Protein AF-A0A2N5VZX5-F1 (afdb_monomer_lite)

Foldseek 3Di:
DDDPDLCLLVQLVVLLVLLVVLVVVLVVCVVVVPPCNVVSVVVNVVSVVVNVVSLPDLVSLVSNLPPLVRHLNSVCVRQNCPGPSSVVSVVSVVVVVVVVVVVVVVVVVVVVVPPPDDDDDDDDDPCPPVNVVVVVVVVVCVVPVVVVSVCSVCVPPPCPDDDD

Sequence (164 aa):
MEGDGPTGALVLPKYLELKELLEEKIKTARQTKAPLYPFYTAMLKQVQKYLDEAMECETLILATIVHPCFCLHIFELGFGVNSVESKRCLELLKSHFKTYQDLHETLEKETSDAIQAIPDPSDKCKNSRLMSCLESCVTKNLTSVTDEIGKYLKIKLNSKEFKS

pLDDT: mean 76.84, std 20.34, range [33.69, 97.62]

Organism: NCBI:txid200324

Radius of gyration: 23.07 Å; chains: 1; bounding box: 46×34×75 Å

Secondary structure (DSSP, 8-state):
---SS--HHHHHHHHHHHHHHHHHHHHHHHHHT-TTHHHHHHHHHHHHHHHHHHHT-HHHHHHHHTSTTTTTHHHHHHH-TT-HHHHHHHHHHHHHHHHHHHHHHHHHHHHHHT---PPP--------HHHHHHHHHHHHHTTTHHHHHHHHHHTTTT------

Structure (mmCIF, N/CA/C/O backbone):
data_AF-A0A2N5VZX5-F1
#
_entry.id   AF-A0A2N5VZX5-F1
#
loop_
_atom_site.group_PDB
_atom_site.id
_atom_site.type_symbol
_atom_site.label_atom_id
_atom_site.label_alt_id
_atom_site.label_comp_id
_atom_site.label_asym_id
_atom_site.label_entity_id
_atom_site.label_seq_id
_atom_site.pdbx_PDB_ins_code
_atom_site.Cartn_x
_atom_site.Cartn_y
_atom_site.Cartn_z
_atom_site.occupancy
_atom_site.B_iso_or_equiv
_atom_site.auth_seq_id
_atom_site.auth_comp_id
_atom_site.auth_asym_id
_atom_site.auth_atom_id
_atom_site.pdbx_PDB_model_num
ATOM 1 N N . MET A 1 1 ? 9.215 -11.233 1.763 1.00 54.09 1 MET A N 1
ATOM 2 C CA . MET A 1 1 ? 8.416 -10.819 2.937 1.00 54.09 1 MET A CA 1
ATOM 3 C C . MET A 1 1 ? 8.187 -12.065 3.794 1.00 54.09 1 MET A C 1
ATOM 5 O O . MET A 1 1 ? 7.056 -12.483 3.968 1.00 54.09 1 MET A O 1
ATOM 9 N N . GLU A 1 2 ? 9.267 -12.698 4.260 1.00 51.66 2 GLU A N 1
ATOM 10 C CA . GLU A 1 2 ? 9.255 -13.977 5.000 1.00 51.66 2 GLU A CA 1
ATOM 11 C C . GLU A 1 2 ? 10.060 -13.784 6.291 1.00 51.66 2 GLU A C 1
ATOM 13 O O . GLU A 1 2 ? 11.160 -14.301 6.447 1.00 51.66 2 GLU A O 1
ATOM 18 N N . GLY A 1 3 ? 9.579 -12.905 7.167 1.00 51.50 3 GLY A N 1
ATOM 19 C CA . GLY A 1 3 ? 10.194 -12.670 8.469 1.00 51.50 3 GLY A CA 1
ATOM 20 C C . GLY A 1 3 ? 9.127 -12.737 9.546 1.00 51.50 3 GLY A C 1
ATOM 21 O O . GLY A 1 3 ? 8.084 -12.105 9.388 1.00 51.50 3 GLY A O 1
ATOM 22 N N . ASP A 1 4 ? 9.414 -13.447 10.637 1.00 60.16 4 ASP A N 1
ATOM 23 C CA . ASP A 1 4 ? 8.534 -13.684 11.799 1.00 60.16 4 ASP A CA 1
ATOM 24 C C . ASP A 1 4 ? 8.158 -12.411 12.599 1.00 60.16 4 ASP A C 1
ATOM 26 O O . ASP A 1 4 ? 7.640 -12.484 13.712 1.00 60.16 4 ASP A O 1
ATOM 30 N N . GLY A 1 5 ? 8.424 -11.217 12.057 1.00 63.09 5 GLY A N 1
ATOM 31 C CA . GLY A 1 5 ? 7.983 -9.937 12.611 1.00 63.09 5 GLY A CA 1
ATOM 32 C C . GLY A 1 5 ? 6.654 -9.464 12.006 1.00 63.09 5 GLY A C 1
ATOM 33 O O . GLY A 1 5 ? 6.234 -9.975 10.964 1.00 63.09 5 GLY A O 1
ATOM 34 N N . PRO A 1 6 ? 5.998 -8.444 12.598 1.00 63.53 6 PRO A N 1
ATOM 35 C CA . PRO A 1 6 ? 4.780 -7.831 12.064 1.00 63.53 6 PRO A CA 1
ATOM 36 C C . PRO A 1 6 ? 5.091 -7.020 10.792 1.00 63.53 6 PRO A C 1
ATOM 38 O O . PRO A 1 6 ? 5.057 -5.793 10.762 1.00 63.53 6 PRO A O 1
ATOM 41 N N . THR A 1 7 ? 5.426 -7.732 9.719 1.00 79.75 7 THR A N 1
ATOM 42 C CA . THR A 1 7 ? 5.885 -7.180 8.439 1.00 79.75 7 THR A CA 1
ATOM 43 C C . THR A 1 7 ? 4.706 -6.745 7.563 1.00 79.75 7 THR A C 1
ATOM 45 O O . THR A 1 7 ? 4.887 -5.973 6.626 1.00 79.75 7 THR A O 1
ATOM 48 N N . GLY A 1 8 ? 3.482 -7.180 7.893 1.00 83.75 8 GLY A N 1
ATOM 49 C CA . GLY A 1 8 ? 2.262 -6.860 7.143 1.00 83.75 8 GLY A CA 1
ATOM 50 C C . GLY A 1 8 ? 2.054 -5.357 6.929 1.00 83.75 8 GLY A C 1
ATOM 51 O O . GLY A 1 8 ? 1.748 -4.934 5.819 1.00 83.75 8 GLY A O 1
ATOM 52 N N . ALA A 1 9 ? 2.341 -4.535 7.944 1.00 89.31 9 ALA A N 1
ATOM 53 C CA . ALA A 1 9 ? 2.202 -3.081 7.852 1.00 89.31 9 ALA A CA 1
ATOM 54 C C . ALA A 1 9 ? 3.146 -2.426 6.822 1.00 89.31 9 ALA A C 1
ATOM 56 O O . ALA A 1 9 ? 2.864 -1.325 6.347 1.00 89.31 9 ALA A O 1
ATOM 57 N N . LEU A 1 10 ? 4.256 -3.090 6.471 1.00 91.25 10 LEU A N 1
ATOM 58 C CA . LEU A 1 10 ? 5.267 -2.597 5.529 1.00 91.25 10 LEU A CA 1
ATOM 59 C C . LEU A 1 10 ? 5.003 -3.019 4.082 1.00 91.25 10 LEU A C 1
ATOM 61 O O . LEU A 1 10 ? 5.672 -2.513 3.183 1.00 91.25 10 LEU A O 1
ATOM 65 N N . VAL A 1 11 ? 4.041 -3.914 3.841 1.00 92.25 11 VAL A N 1
ATOM 66 C CA . VAL A 1 11 ? 3.762 -4.460 2.507 1.00 92.25 11 VAL A CA 1
ATOM 67 C C . VAL A 1 11 ? 3.375 -3.359 1.522 1.00 92.25 11 VAL A C 1
ATOM 69 O O . VAL A 1 11 ? 4.033 -3.190 0.496 1.00 92.25 11 VAL A O 1
ATOM 72 N N . LEU A 1 12 ? 2.362 -2.564 1.865 1.00 93.75 12 LEU A N 1
ATOM 73 C CA . LEU A 1 12 ? 1.862 -1.478 1.021 1.00 93.75 12 LEU A CA 1
ATOM 74 C C . LEU A 1 12 ? 2.900 -0.356 0.811 1.00 93.75 12 LEU A C 1
ATOM 76 O O . LEU A 1 12 ? 3.174 -0.036 -0.348 1.00 93.75 12 LEU A O 1
ATOM 80 N N . PRO A 1 13 ? 3.564 0.181 1.862 1.00 93.38 13 PRO A N 1
ATOM 81 C CA . PRO A 1 13 ? 4.652 1.142 1.681 1.00 93.38 13 PRO A CA 1
ATOM 82 C C . PRO A 1 13 ? 5.756 0.643 0.740 1.00 93.38 13 PRO A C 1
ATOM 84 O O . PRO A 1 13 ? 6.228 1.397 -0.106 1.00 93.38 13 PRO A O 1
ATOM 87 N N . LYS A 1 14 ? 6.153 -0.634 0.844 1.00 93.50 14 LYS A N 1
ATOM 88 C CA . LYS A 1 14 ? 7.226 -1.198 0.012 1.00 93.50 14 LYS A CA 1
ATOM 89 C C . LYS A 1 14 ? 6.832 -1.349 -1.451 1.00 93.50 14 LYS A C 1
ATOM 91 O O . LYS A 1 14 ? 7.674 -1.128 -2.320 1.00 93.50 14 LYS A O 1
ATOM 96 N N . TYR A 1 15 ? 5.582 -1.705 -1.740 1.00 95.56 15 TYR A N 1
ATOM 97 C CA . TYR A 1 15 ? 5.105 -1.739 -3.121 1.00 95.56 15 TYR A CA 1
ATOM 98 C C . TYR A 1 15 ? 5.029 -0.342 -3.741 1.00 95.56 15 TYR A C 1
ATOM 100 O O . TYR A 1 15 ? 5.424 -0.185 -4.896 1.00 95.56 15 TYR A O 1
ATOM 108 N N . LEU A 1 16 ? 4.596 0.666 -2.979 1.00 94.62 16 LEU A N 1
ATOM 109 C CA . LEU A 1 16 ? 4.576 2.061 -3.430 1.00 94.62 16 LEU A CA 1
ATOM 110 C C . LEU A 1 16 ? 5.993 2.587 -3.716 1.00 94.62 16 LEU A C 1
ATOM 112 O O . LEU A 1 16 ? 6.249 3.078 -4.812 1.00 94.62 16 LEU A O 1
ATOM 116 N N . GLU A 1 17 ? 6.936 2.379 -2.794 1.00 94.62 17 GLU A N 1
ATOM 117 C CA . GLU A 1 17 ? 8.350 2.748 -2.970 1.00 94.62 17 GLU A CA 1
ATOM 118 C C . GLU A 1 17 ? 8.967 2.067 -4.206 1.00 94.62 17 GLU A C 1
ATOM 120 O O . GLU A 1 17 ? 9.638 2.694 -5.028 1.00 94.62 17 GLU A O 1
ATOM 125 N N . LEU A 1 18 ? 8.716 0.765 -4.380 1.00 96.19 18 LEU A N 1
ATOM 126 C CA . LEU A 1 18 ? 9.240 0.015 -5.519 1.00 96.19 18 LEU A CA 1
ATOM 127 C C . LEU A 1 18 ? 8.625 0.477 -6.848 1.00 96.19 18 LEU A C 1
ATOM 129 O O . LEU A 1 18 ? 9.324 0.510 -7.863 1.00 96.19 18 LEU A O 1
ATOM 133 N N . LYS A 1 19 ? 7.336 0.833 -6.850 1.00 95.38 19 LYS A N 1
ATOM 134 C CA . LYS A 1 19 ? 6.646 1.400 -8.012 1.00 95.38 19 LYS A CA 1
ATOM 135 C C . LYS A 1 19 ? 7.307 2.710 -8.443 1.00 95.38 19 LYS A C 1
ATOM 137 O O . LYS A 1 19 ? 7.684 2.821 -9.608 1.00 95.38 19 LYS A O 1
ATOM 142 N N . GLU A 1 20 ? 7.527 3.642 -7.517 1.00 95.56 20 GLU A N 1
ATOM 143 C CA . GLU A 1 20 ? 8.206 4.917 -7.791 1.00 95.56 20 GLU A CA 1
ATOM 144 C C . GLU A 1 20 ? 9.619 4.702 -8.355 1.00 95.56 20 GLU A C 1
ATOM 146 O O . GLU A 1 20 ? 9.955 5.220 -9.424 1.00 95.56 20 GLU A O 1
ATOM 151 N N . LEU A 1 21 ? 10.420 3.845 -7.712 1.00 96.75 21 LEU A N 1
ATOM 152 C CA . LEU A 1 21 ? 11.777 3.526 -8.166 1.00 96.75 21 LEU A CA 1
ATOM 153 C C . LEU A 1 21 ? 11.797 2.940 -9.588 1.00 96.75 21 LEU A C 1
ATOM 155 O O . LEU A 1 21 ? 12.689 3.236 -10.389 1.00 96.75 21 LEU A O 1
ATOM 159 N N . LEU A 1 22 ? 10.841 2.067 -9.915 1.00 96.69 22 LEU A N 1
ATOM 160 C CA . LEU A 1 22 ? 10.734 1.478 -11.250 1.00 96.69 22 LEU A CA 1
ATOM 161 C C . LEU A 1 22 ? 10.294 2.511 -12.289 1.00 96.69 22 LEU A C 1
ATOM 163 O O . LEU A 1 22 ? 10.843 2.518 -13.391 1.00 96.69 22 LEU A O 1
ATOM 167 N N . GLU A 1 23 ? 9.364 3.404 -11.952 1.00 95.62 23 GLU A N 1
ATOM 168 C CA . GLU A 1 23 ? 8.958 4.506 -12.826 1.00 95.62 23 GLU A CA 1
ATOM 169 C C . GLU A 1 23 ? 10.139 5.430 -13.161 1.00 95.62 23 GLU A C 1
ATOM 171 O O . GLU A 1 23 ? 10.320 5.803 -14.324 1.00 95.62 23 GLU A O 1
ATOM 176 N N . GLU A 1 24 ? 10.989 5.754 -12.184 1.00 96.00 24 GLU A N 1
ATOM 177 C CA . GLU A 1 24 ? 12.223 6.516 -12.409 1.00 96.00 24 GLU A CA 1
ATOM 178 C C . GLU A 1 24 ? 13.201 5.772 -13.321 1.00 96.00 24 GLU A C 1
ATOM 180 O O . GLU A 1 24 ? 13.649 6.315 -14.335 1.00 96.00 24 GLU A O 1
ATOM 185 N N . LYS A 1 25 ? 13.471 4.493 -13.032 1.00 95.62 25 LYS A N 1
ATOM 186 C CA . LYS A 1 25 ? 14.350 3.655 -13.862 1.00 95.62 25 LYS A CA 1
ATOM 187 C C . LYS A 1 25 ? 13.850 3.538 -15.300 1.00 95.62 25 LYS A C 1
ATOM 189 O O . LYS A 1 25 ? 14.661 3.556 -16.225 1.00 95.62 25 LYS A O 1
ATOM 194 N N . ILE A 1 26 ? 12.535 3.459 -15.513 1.00 96.06 26 ILE A N 1
ATOM 195 C CA . ILE A 1 26 ? 11.916 3.454 -16.846 1.00 96.06 26 ILE A CA 1
ATOM 196 C C . ILE A 1 26 ? 12.142 4.791 -17.554 1.00 96.06 26 ILE A C 1
ATOM 198 O O . ILE A 1 26 ? 12.524 4.787 -18.728 1.00 96.06 26 ILE A O 1
ATOM 202 N N . LYS A 1 27 ? 11.940 5.927 -16.868 1.00 95.19 27 LYS A N 1
ATOM 203 C CA . LYS A 1 27 ? 12.190 7.267 -17.429 1.00 95.19 27 LYS A CA 1
ATOM 204 C C . LYS A 1 27 ? 13.645 7.395 -17.888 1.00 95.19 27 LYS A C 1
ATOM 206 O O . LYS A 1 27 ? 13.882 7.743 -19.046 1.00 95.19 27 LYS A O 1
ATOM 211 N N . THR A 1 28 ? 14.604 7.028 -17.039 1.00 94.62 28 THR A N 1
ATOM 212 C CA . THR A 1 28 ? 16.036 7.063 -17.373 1.00 94.62 28 THR A CA 1
ATOM 213 C C . THR A 1 28 ? 16.382 6.098 -18.504 1.00 94.62 28 THR A C 1
ATOM 215 O O . THR A 1 28 ? 17.031 6.496 -19.468 1.00 94.62 28 THR A O 1
ATOM 218 N N . ALA A 1 29 ? 15.920 4.844 -18.443 1.00 93.81 29 ALA A N 1
ATOM 219 C CA . ALA A 1 29 ? 16.200 3.839 -19.470 1.00 93.81 29 ALA A CA 1
ATOM 220 C C . ALA A 1 29 ? 15.633 4.230 -20.843 1.00 93.81 29 ALA A C 1
ATOM 222 O O . ALA A 1 29 ? 16.259 3.957 -21.866 1.00 93.81 29 ALA A O 1
ATOM 223 N N . ARG A 1 30 ? 14.476 4.906 -20.879 1.00 92.31 30 ARG A N 1
ATOM 224 C CA . ARG A 1 30 ? 13.895 5.442 -22.117 1.00 92.31 30 ARG A CA 1
ATOM 225 C C . ARG A 1 30 ? 14.763 6.552 -22.712 1.00 92.31 30 ARG A C 1
ATOM 227 O O . ARG A 1 30 ? 14.973 6.563 -23.921 1.00 92.31 30 ARG A O 1
ATOM 234 N N . GLN A 1 31 ? 15.272 7.459 -21.878 1.00 92.50 31 GLN A N 1
ATOM 235 C CA . GLN A 1 31 ? 16.134 8.565 -22.310 1.00 92.50 31 GLN A CA 1
ATOM 236 C C . GLN A 1 31 ? 17.487 8.069 -22.834 1.00 92.50 31 GLN A C 1
ATOM 238 O O . GLN A 1 31 ? 17.952 8.524 -23.875 1.00 92.50 31 GLN A O 1
ATOM 243 N N . THR A 1 32 ? 18.100 7.103 -22.145 1.00 92.62 32 THR A N 1
ATOM 244 C CA . THR A 1 32 ? 19.425 6.560 -22.490 1.00 92.62 32 THR A CA 1
ATOM 245 C C . THR A 1 32 ? 19.377 5.403 -23.489 1.00 92.62 32 THR A C 1
ATOM 247 O O . THR A 1 32 ? 20.426 4.890 -23.870 1.00 92.62 32 THR A O 1
ATOM 250 N N . LYS A 1 33 ? 18.177 4.985 -23.925 1.00 89.44 33 LYS A N 1
ATOM 251 C CA . LYS A 1 33 ? 17.943 3.788 -24.758 1.00 89.44 33 LYS A CA 1
ATOM 252 C C . LYS A 1 33 ? 18.596 2.531 -24.166 1.00 89.44 33 LYS A C 1
ATOM 254 O O . LYS A 1 33 ? 19.132 1.692 -24.889 1.00 89.44 33 LYS A O 1
ATOM 259 N N . ALA A 1 34 ? 18.560 2.405 -22.840 1.00 90.44 34 ALA A N 1
ATOM 260 C CA . ALA A 1 34 ? 19.168 1.283 -22.144 1.00 90.44 34 ALA A CA 1
ATOM 261 C C . ALA A 1 34 ? 18.456 -0.041 -22.503 1.00 90.44 34 ALA A C 1
ATOM 263 O O . ALA A 1 34 ? 17.221 -0.094 -22.466 1.00 90.44 34 ALA A O 1
ATOM 264 N N . PRO A 1 35 ? 19.196 -1.141 -22.747 1.00 91.50 35 PRO A N 1
ATOM 265 C CA . PRO A 1 35 ? 18.616 -2.452 -23.075 1.00 91.50 35 PRO A CA 1
ATOM 266 C C . PRO A 1 35 ? 17.672 -3.020 -22.007 1.00 91.50 35 PRO A C 1
ATOM 268 O O . PRO A 1 35 ? 16.883 -3.918 -22.283 1.00 91.50 35 PRO A O 1
ATOM 271 N N . LEU A 1 36 ? 17.752 -2.503 -20.778 1.00 93.19 36 LEU A N 1
ATOM 272 C CA . LEU A 1 36 ? 16.989 -2.976 -19.625 1.00 93.19 36 LEU A CA 1
ATOM 273 C C . LEU A 1 36 ? 15.571 -2.373 -19.533 1.00 93.19 36 LEU A C 1
ATOM 275 O O . LEU A 1 36 ? 14.772 -2.810 -18.710 1.00 93.19 36 LEU A O 1
ATOM 279 N N . TYR A 1 37 ? 15.219 -1.409 -20.393 1.00 94.00 37 TYR A N 1
ATOM 280 C CA . TYR A 1 37 ? 13.875 -0.816 -20.467 1.00 94.00 37 TYR A CA 1
ATOM 281 C C . TYR A 1 37 ? 12.706 -1.835 -20.447 1.00 94.00 37 TYR A C 1
ATOM 283 O O . TYR A 1 37 ? 11.788 -1.663 -19.634 1.00 94.00 37 TYR A O 1
ATOM 291 N N . PRO A 1 38 ? 12.701 -2.906 -21.274 1.00 95.12 38 PRO A N 1
ATOM 292 C CA . PRO A 1 38 ? 11.625 -3.898 -21.245 1.00 95.12 38 PRO A CA 1
ATOM 293 C C . PRO A 1 38 ? 11.532 -4.641 -19.906 1.00 95.12 38 PRO A C 1
ATOM 295 O O . PRO A 1 38 ? 10.426 -4.933 -19.456 1.00 95.12 38 PRO A O 1
ATOM 298 N N . PHE A 1 39 ? 12.660 -4.883 -19.228 1.00 95.56 39 PHE A N 1
ATOM 299 C CA . PHE A 1 39 ? 12.672 -5.544 -17.921 1.00 95.56 39 PHE A CA 1
ATOM 300 C C . PHE A 1 39 ? 12.021 -4.675 -16.850 1.00 95.56 39 PHE A C 1
ATOM 302 O O . PHE A 1 39 ? 11.132 -5.145 -16.146 1.00 95.56 39 PHE A O 1
ATOM 309 N N . TYR A 1 40 ? 12.392 -3.394 -16.765 1.00 96.12 40 TYR A N 1
ATOM 310 C CA . TYR A 1 40 ? 11.775 -2.487 -15.796 1.00 96.12 40 TYR A CA 1
ATOM 311 C C . TYR A 1 40 ? 10.274 -2.319 -16.032 1.00 96.12 40 TYR A C 1
ATOM 313 O O . TYR A 1 40 ? 9.502 -2.279 -15.079 1.00 96.12 40 TYR A O 1
ATOM 321 N N . THR A 1 41 ? 9.849 -2.305 -17.296 1.00 95.88 41 THR A N 1
ATOM 322 C CA . THR A 1 41 ? 8.427 -2.231 -17.655 1.00 95.88 41 THR A CA 1
ATOM 323 C C . THR A 1 41 ? 7.666 -3.489 -17.214 1.00 95.88 41 THR A C 1
ATOM 325 O O . THR A 1 41 ? 6.573 -3.388 -16.657 1.00 95.88 41 THR A O 1
ATOM 328 N N . ALA A 1 42 ? 8.246 -4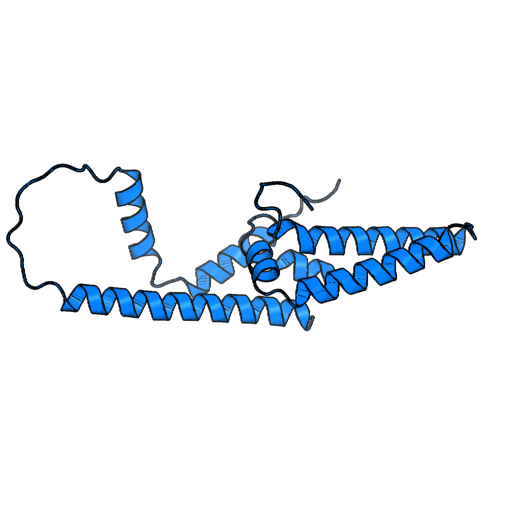.679 -17.410 1.00 97.12 42 ALA A N 1
ATOM 329 C CA . ALA A 1 42 ? 7.654 -5.935 -16.952 1.00 97.12 42 ALA A CA 1
ATOM 330 C C . ALA A 1 42 ? 7.584 -6.017 -15.417 1.00 97.12 42 ALA A C 1
ATOM 332 O O . ALA A 1 42 ? 6.557 -6.417 -14.869 1.00 97.12 42 ALA A O 1
ATOM 333 N N . MET A 1 43 ? 8.640 -5.578 -14.722 1.00 97.25 43 MET A N 1
ATOM 334 C CA . MET A 1 43 ? 8.663 -5.502 -13.259 1.00 97.25 43 MET A CA 1
ATOM 335 C C . MET A 1 43 ? 7.593 -4.546 -12.731 1.00 97.25 43 MET A C 1
ATOM 337 O O . MET A 1 43 ? 6.872 -4.911 -11.809 1.00 97.25 43 MET A O 1
ATOM 341 N N . LEU A 1 44 ? 7.441 -3.363 -13.336 1.00 97.44 44 LEU A N 1
ATOM 342 C CA . LEU A 1 44 ? 6.424 -2.392 -12.926 1.00 97.44 44 LEU A CA 1
ATOM 343 C C . LEU A 1 44 ? 5.015 -2.979 -13.053 1.00 97.44 44 LEU A C 1
ATOM 345 O O . LEU A 1 44 ? 4.210 -2.839 -12.138 1.00 97.44 44 LEU A O 1
ATOM 349 N N . LYS A 1 45 ? 4.732 -3.703 -14.144 1.00 97.62 45 LYS A N 1
ATOM 350 C CA . LYS A 1 45 ? 3.446 -4.391 -14.326 1.00 97.62 45 LYS A CA 1
ATOM 351 C C . LYS A 1 45 ? 3.178 -5.408 -13.213 1.00 97.62 45 LYS A C 1
ATOM 353 O O . LYS A 1 45 ? 2.057 -5.495 -12.720 1.00 97.62 45 LYS A O 1
ATOM 358 N N . GLN A 1 46 ? 4.195 -6.171 -12.818 1.00 97.25 46 GLN A N 1
ATOM 359 C CA . GLN A 1 46 ? 4.062 -7.162 -11.754 1.00 97.25 46 GLN A CA 1
ATOM 360 C C . GLN A 1 46 ? 3.880 -6.510 -10.376 1.00 97.25 46 GLN A C 1
ATOM 362 O O . GLN A 1 46 ? 3.075 -6.980 -9.578 1.00 97.25 46 GLN A O 1
ATOM 367 N N . VAL A 1 47 ? 4.599 -5.417 -10.112 1.00 97.31 47 VAL A N 1
ATOM 368 C CA . VAL A 1 47 ? 4.460 -4.628 -8.880 1.00 97.31 47 VAL A CA 1
ATOM 369 C C . VAL A 1 47 ? 3.070 -4.016 -8.780 1.00 97.31 47 VAL A C 1
ATOM 371 O O . VAL A 1 47 ? 2.464 -4.121 -7.721 1.00 97.31 47 VAL A O 1
ATOM 374 N N . GLN A 1 48 ? 2.536 -3.458 -9.870 1.00 96.56 48 GLN A N 1
ATOM 375 C CA . GLN A 1 48 ? 1.176 -2.921 -9.881 1.00 96.56 48 GLN A CA 1
ATOM 376 C C . GLN A 1 48 ? 0.153 -4.010 -9.552 1.00 96.56 48 GLN A C 1
ATOM 378 O O . GLN A 1 48 ? -0.667 -3.815 -8.669 1.00 96.56 48 GLN A O 1
ATOM 383 N N . LYS A 1 49 ? 0.271 -5.192 -10.172 1.00 97.19 49 LYS A N 1
ATOM 384 C CA . LYS A 1 49 ? -0.613 -6.325 -9.875 1.00 97.19 49 LYS A CA 1
ATOM 385 C C . LYS A 1 49 ? -0.606 -6.696 -8.386 1.00 97.19 49 LYS A C 1
ATOM 387 O O . LYS A 1 49 ? -1.666 -6.884 -7.804 1.00 97.19 49 LYS A O 1
ATOM 392 N N . TYR A 1 50 ? 0.570 -6.809 -7.770 1.00 96.06 50 TYR A N 1
ATOM 393 C CA . TYR A 1 50 ? 0.652 -7.148 -6.347 1.00 96.06 50 TYR A CA 1
ATOM 394 C C . TYR A 1 50 ? 0.201 -6.014 -5.429 1.00 96.06 50 TYR A C 1
ATOM 396 O O . TYR A 1 50 ? -0.344 -6.283 -4.362 1.00 96.06 50 TYR A O 1
ATOM 404 N N . LEU A 1 51 ? 0.412 -4.759 -5.829 1.00 95.69 51 LEU A N 1
ATOM 405 C CA . LEU A 1 51 ? -0.126 -3.610 -5.112 1.00 95.69 51 LEU A CA 1
ATOM 406 C C . LEU A 1 51 ? -1.659 -3.636 -5.136 1.00 95.69 51 LEU A C 1
ATOM 408 O O . LEU A 1 51 ? -2.268 -3.461 -4.087 1.00 95.69 51 LEU A O 1
ATOM 412 N N . ASP A 1 52 ? -2.265 -3.922 -6.290 1.00 96.00 52 ASP A N 1
ATOM 413 C CA . ASP A 1 52 ? -3.718 -4.051 -6.432 1.00 96.00 52 ASP A CA 1
ATOM 414 C C . ASP A 1 52 ? -4.251 -5.201 -5.556 1.00 96.00 52 ASP A C 1
ATOM 416 O O . ASP A 1 52 ? -5.193 -5.013 -4.793 1.00 96.00 52 ASP A O 1
ATOM 420 N N . GLU A 1 53 ? -3.599 -6.372 -5.578 1.00 95.62 53 GLU A N 1
ATOM 421 C CA . GLU A 1 53 ? -3.945 -7.506 -4.704 1.00 95.62 53 GLU A CA 1
ATOM 422 C C . GLU A 1 53 ? -3.821 -7.150 -3.209 1.00 95.62 53 GLU A C 1
ATOM 424 O O . GLU A 1 53 ? -4.684 -7.508 -2.407 1.00 95.62 53 GLU A O 1
ATOM 429 N N . ALA A 1 54 ? -2.776 -6.414 -2.818 1.00 94.50 54 ALA A N 1
ATOM 430 C CA . ALA A 1 54 ? -2.588 -5.969 -1.439 1.00 94.50 54 ALA A CA 1
ATOM 431 C C . ALA A 1 54 ? -3.636 -4.928 -1.009 1.00 94.50 54 ALA A C 1
ATOM 433 O O . ALA A 1 54 ? -4.048 -4.930 0.151 1.00 94.50 54 ALA A O 1
ATOM 434 N N . MET A 1 55 ? -4.092 -4.074 -1.931 1.00 95.00 55 MET A N 1
ATOM 435 C CA . MET A 1 55 ? -5.165 -3.099 -1.703 1.00 95.00 55 MET A CA 1
ATOM 436 C C . MET A 1 55 ? -6.551 -3.743 -1.566 1.00 95.00 55 MET A C 1
ATOM 438 O O . MET A 1 55 ? -7.467 -3.104 -1.055 1.00 95.00 55 MET A O 1
ATOM 442 N N . GLU A 1 56 ? -6.715 -5.008 -1.950 1.00 95.44 56 GLU A N 1
ATOM 443 C CA . GLU A 1 56 ? -7.926 -5.777 -1.640 1.00 95.44 56 GLU A CA 1
ATOM 444 C C . GLU A 1 56 ? -7.883 -6.447 -0.259 1.00 95.44 56 GLU A C 1
ATOM 446 O O . GLU A 1 56 ? -8.904 -6.923 0.236 1.00 95.44 56 GLU A O 1
ATOM 451 N N . CYS A 1 57 ? -6.728 -6.459 0.412 1.00 94.62 57 CYS A N 1
ATOM 452 C CA . CYS A 1 57 ? -6.600 -7.035 1.744 1.00 94.62 57 CYS A CA 1
ATOM 453 C C . CYS A 1 57 ? -6.814 -5.977 2.837 1.00 94.62 57 CYS A C 1
ATOM 455 O O . CYS A 1 57 ? -5.896 -5.245 3.218 1.00 94.62 57 CYS A O 1
ATOM 457 N N . GLU A 1 58 ? -8.017 -5.950 3.415 1.00 94.25 58 GLU A N 1
ATOM 458 C CA . GLU A 1 58 ? -8.381 -5.031 4.506 1.00 94.25 58 GLU A CA 1
ATOM 459 C C . GLU A 1 58 ? -7.431 -5.124 5.707 1.00 94.25 58 GLU A C 1
ATOM 461 O O . GLU A 1 58 ? -7.068 -4.107 6.293 1.00 94.25 58 GLU A O 1
ATOM 466 N N . THR A 1 59 ? -6.963 -6.328 6.050 1.00 92.81 59 THR A N 1
ATOM 467 C CA . THR A 1 59 ? -6.012 -6.527 7.152 1.00 92.81 59 THR A CA 1
ATOM 468 C C . THR A 1 59 ? -4.680 -5.829 6.893 1.00 9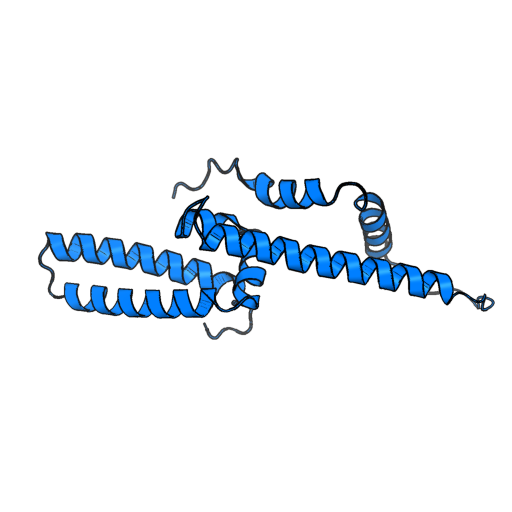2.81 59 THR A C 1
ATOM 470 O O . THR A 1 59 ? -4.121 -5.242 7.817 1.00 92.81 59 THR A O 1
ATOM 473 N N . LEU A 1 60 ? -4.172 -5.853 5.655 1.00 93.12 60 LEU A N 1
ATOM 474 C CA . LEU A 1 60 ? -2.946 -5.133 5.300 1.00 93.12 60 LEU A CA 1
ATOM 475 C C . LEU A 1 60 ? -3.169 -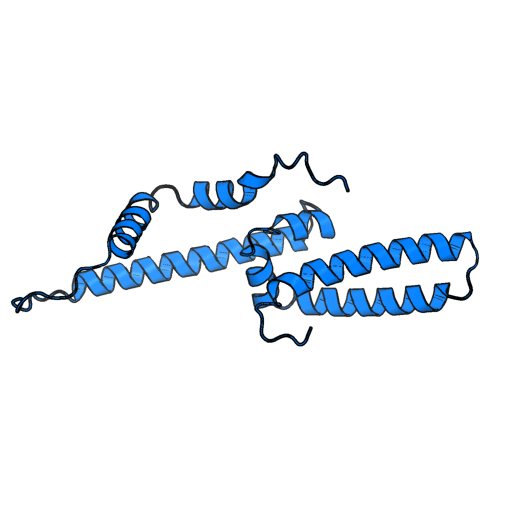3.624 5.349 1.00 93.12 60 LEU A C 1
ATOM 477 O O . LEU A 1 60 ? -2.345 -2.912 5.920 1.00 93.12 60 LEU A O 1
ATOM 481 N N . ILE A 1 61 ? -4.303 -3.147 4.828 1.00 94.06 61 ILE A N 1
ATOM 482 C CA . ILE A 1 61 ? -4.673 -1.730 4.889 1.00 94.06 61 ILE A CA 1
ATOM 483 C C . ILE A 1 61 ? -4.716 -1.256 6.343 1.00 94.06 61 ILE A C 1
ATOM 485 O O . ILE A 1 61 ? -4.035 -0.295 6.700 1.00 94.06 61 ILE A O 1
ATOM 489 N N . LEU A 1 62 ? -5.463 -1.951 7.200 1.00 92.88 62 LEU A N 1
ATOM 490 C CA . LEU A 1 62 ? -5.592 -1.602 8.611 1.00 92.88 62 LEU A CA 1
ATOM 491 C C . LEU A 1 62 ? -4.245 -1.676 9.330 1.00 92.88 62 LEU A C 1
ATOM 493 O O . LEU A 1 62 ? -3.902 -0.733 10.038 1.00 92.88 62 LEU A O 1
ATOM 497 N N . ALA A 1 63 ? -3.451 -2.730 9.106 1.00 92.44 63 ALA A N 1
ATOM 498 C CA . ALA A 1 63 ? -2.117 -2.867 9.690 1.00 92.44 63 ALA A CA 1
ATOM 499 C C . ALA A 1 63 ? -1.199 -1.692 9.316 1.00 92.44 63 ALA A C 1
ATOM 501 O O . ALA A 1 63 ? -0.461 -1.186 10.161 1.00 92.44 63 ALA A O 1
ATOM 502 N N . THR A 1 64 ? -1.259 -1.226 8.068 1.00 92.81 64 THR A N 1
ATOM 503 C CA . THR A 1 64 ? -0.511 -0.050 7.616 1.00 92.81 64 THR A CA 1
ATOM 504 C C . THR A 1 64 ? -1.048 1.247 8.237 1.00 92.81 64 THR A C 1
ATOM 506 O O . THR A 1 64 ? -0.250 2.084 8.657 1.00 92.81 64 THR A O 1
ATOM 509 N N . ILE A 1 65 ? -2.371 1.414 8.362 1.00 92.06 65 ILE A N 1
ATOM 510 C CA . ILE A 1 65 ? -2.993 2.614 8.954 1.00 92.06 65 ILE A CA 1
ATOM 511 C C . ILE A 1 65 ? -2.713 2.736 10.457 1.00 92.06 65 ILE A C 1
ATOM 513 O O . ILE A 1 65 ? -2.514 3.841 10.953 1.00 92.06 65 ILE A O 1
ATOM 517 N N . VAL A 1 66 ? -2.695 1.636 11.209 1.00 89.25 66 VAL A N 1
ATOM 518 C CA . VAL A 1 66 ? -2.403 1.685 12.656 1.00 89.25 66 VAL A CA 1
ATOM 519 C C . VAL A 1 66 ? -0.910 1.846 12.947 1.00 89.25 66 VAL A C 1
ATOM 521 O O . VAL A 1 66 ? -0.513 2.094 14.088 1.00 89.25 66 VAL A O 1
ATOM 524 N N . HIS A 1 67 ? -0.060 1.705 11.927 1.00 88.81 67 HIS A N 1
ATOM 525 C CA . HIS A 1 67 ? 1.373 1.859 12.085 1.00 88.81 67 HIS A CA 1
ATOM 526 C C . HIS A 1 67 ? 1.745 3.346 12.253 1.00 88.81 67 HIS A C 1
ATOM 528 O O . HIS A 1 67 ? 1.532 4.142 11.331 1.00 88.81 67 HIS A O 1
ATOM 534 N N . PRO A 1 68 ? 2.407 3.735 13.361 1.00 84.44 68 PRO A N 1
ATOM 535 C CA . PRO A 1 68 ? 2.603 5.139 13.748 1.00 84.44 68 PRO A CA 1
ATOM 536 C C . PRO A 1 68 ? 3.456 5.959 12.769 1.00 84.44 68 PRO A C 1
ATOM 538 O O . PRO A 1 68 ? 3.465 7.194 12.815 1.00 84.44 68 PRO A O 1
ATOM 541 N N . CYS A 1 69 ? 4.230 5.302 11.902 1.00 83.94 69 CYS A N 1
ATOM 542 C CA . CYS A 1 69 ? 5.035 5.986 10.890 1.00 83.94 69 CYS A CA 1
ATOM 543 C C . CYS A 1 69 ? 4.250 6.368 9.634 1.00 83.94 69 CYS A C 1
ATOM 545 O O . CYS A 1 69 ? 4.577 7.393 9.046 1.00 83.94 69 CYS A O 1
ATOM 547 N N . PHE A 1 70 ? 3.254 5.575 9.234 1.00 81.44 70 PHE A N 1
ATOM 548 C CA . PHE A 1 70 ? 2.596 5.716 7.932 1.00 81.44 70 PHE A CA 1
ATOM 549 C C . PHE A 1 70 ? 1.212 6.330 8.066 1.00 81.44 70 PHE A C 1
ATOM 551 O O . PHE A 1 70 ? 0.891 7.286 7.360 1.00 81.44 70 PHE A O 1
ATOM 558 N N . CYS A 1 71 ? 0.411 5.794 8.988 1.00 87.31 71 CYS A N 1
ATOM 559 C CA . CYS A 1 71 ? -0.991 6.141 9.145 1.00 87.31 71 CYS A CA 1
ATOM 560 C C . CYS A 1 71 ? -1.733 6.148 7.792 1.00 87.31 71 CYS A C 1
ATOM 562 O O . CYS A 1 71 ? -1.401 5.399 6.873 1.00 87.31 71 CYS A O 1
ATOM 564 N N . LEU A 1 72 ? -2.734 7.017 7.641 1.00 88.19 72 LEU A N 1
ATOM 565 C CA . LEU A 1 72 ? -3.413 7.216 6.358 1.00 88.19 72 LEU A CA 1
ATOM 566 C C . LEU A 1 72 ? -2.531 7.921 5.310 1.00 88.19 72 LEU A C 1
ATOM 568 O O . LEU A 1 72 ? -2.804 7.850 4.114 1.00 88.19 72 LEU A O 1
ATOM 572 N N . HIS A 1 73 ? -1.463 8.584 5.757 1.00 87.69 73 HIS A N 1
ATOM 573 C CA . HIS A 1 73 ? -0.655 9.475 4.933 1.00 87.69 73 HIS A CA 1
ATOM 574 C C . HIS A 1 73 ? 0.065 8.746 3.798 1.00 87.69 73 HIS A C 1
ATOM 576 O O . HIS A 1 73 ? 0.187 9.283 2.703 1.00 87.69 73 HIS A O 1
ATOM 582 N N . ILE A 1 74 ? 0.487 7.497 4.012 1.00 90.00 74 ILE A N 1
ATOM 583 C CA . ILE A 1 74 ? 1.127 6.711 2.947 1.00 90.00 74 ILE A CA 1
ATOM 584 C C . ILE A 1 74 ? 0.201 6.503 1.740 1.00 90.00 74 ILE A C 1
ATOM 586 O O . ILE A 1 74 ? 0.660 6.522 0.601 1.00 90.00 74 ILE A O 1
ATOM 590 N N . PHE A 1 75 ? -1.107 6.369 1.973 1.00 91.12 75 PHE A N 1
ATOM 591 C CA . PHE A 1 75 ? -2.086 6.239 0.898 1.00 91.12 75 PHE A CA 1
ATOM 592 C C . PHE A 1 75 ? -2.297 7.577 0.191 1.00 91.12 75 PHE A C 1
ATOM 594 O O . PHE A 1 75 ? -2.396 7.622 -1.029 1.00 91.12 75 PHE A O 1
ATOM 601 N N . GLU A 1 76 ? -2.329 8.678 0.942 1.00 91.44 76 GLU A N 1
ATOM 602 C CA . GLU A 1 76 ? -2.414 10.023 0.366 1.00 91.44 76 GLU A CA 1
ATOM 603 C C . GLU A 1 76 ? -1.182 10.377 -0.477 1.00 91.44 76 GLU A C 1
ATOM 605 O O . GLU A 1 76 ? -1.330 11.031 -1.506 1.00 91.44 76 GLU A O 1
ATOM 610 N N . LEU A 1 77 ? 0.013 9.941 -0.069 1.00 89.81 77 LEU A N 1
ATOM 611 C CA . LEU A 1 77 ? 1.247 10.114 -0.837 1.00 89.81 77 LEU A CA 1
ATOM 612 C C . LEU A 1 77 ? 1.254 9.241 -2.097 1.00 89.81 77 LEU A C 1
ATOM 614 O O . LEU A 1 77 ? 1.532 9.744 -3.181 1.00 89.81 77 LEU A O 1
ATOM 618 N N . GLY A 1 78 ? 0.922 7.954 -1.962 1.00 88.56 78 GLY A N 1
ATOM 619 C CA . GLY A 1 78 ? 1.009 6.992 -3.062 1.00 88.56 78 GLY A CA 1
ATOM 620 C C . GLY A 1 78 ? -0.097 7.115 -4.114 1.00 88.56 78 GLY A C 1
ATOM 621 O O . GLY A 1 78 ? 0.157 6.900 -5.298 1.00 88.56 78 GLY A O 1
ATOM 622 N N . PHE A 1 79 ? -1.320 7.461 -3.698 1.00 90.88 79 PHE A N 1
ATOM 623 C CA . PHE A 1 79 ? -2.502 7.519 -4.571 1.00 90.88 79 PHE A CA 1
ATOM 624 C C . PHE A 1 79 ? -3.071 8.938 -4.727 1.00 90.88 79 PHE A C 1
ATOM 626 O O . PHE A 1 79 ? -3.739 9.235 -5.717 1.00 90.88 79 PHE A O 1
ATOM 633 N N . GLY A 1 80 ? -2.789 9.838 -3.780 1.00 89.94 80 GLY A N 1
ATOM 634 C CA . GLY A 1 80 ? -3.299 11.209 -3.746 1.00 89.94 80 GLY A CA 1
ATOM 635 C C . GLY A 1 80 ? -4.388 11.412 -2.689 1.00 89.94 80 GLY A C 1
ATOM 636 O O . GLY A 1 80 ? -5.233 10.549 -2.471 1.00 89.94 80 GLY A O 1
ATOM 637 N N . VAL A 1 81 ? -4.426 12.600 -2.075 1.00 86.44 81 VAL A N 1
ATOM 638 C CA . VAL A 1 81 ? -5.307 12.944 -0.932 1.00 86.44 81 VAL A CA 1
ATOM 639 C C . VAL A 1 81 ? -6.798 12.658 -1.177 1.00 86.44 81 VAL A C 1
ATOM 641 O O . VAL A 1 81 ? -7.518 12.257 -0.270 1.00 86.44 81 VAL A O 1
ATOM 644 N N . ASN A 1 82 ? -7.280 12.852 -2.407 1.00 87.00 82 ASN A N 1
ATOM 645 C CA . ASN A 1 82 ? -8.693 12.677 -2.770 1.00 87.00 82 ASN A CA 1
ATOM 646 C C . ASN A 1 82 ? -8.951 11.453 -3.656 1.00 87.00 82 ASN A C 1
ATOM 648 O O . ASN A 1 82 ? -10.029 11.359 -4.259 1.00 87.00 82 ASN A O 1
ATOM 652 N N . SER A 1 83 ? -7.969 10.556 -3.746 1.00 93.19 83 SER A N 1
ATOM 653 C CA . SER A 1 83 ? -8.067 9.315 -4.506 1.00 93.19 83 SER A CA 1
ATOM 654 C C . SER A 1 83 ? -9.172 8.409 -3.961 1.00 93.19 83 SER A C 1
ATOM 656 O O . SER A 1 83 ? -9.639 8.565 -2.825 1.00 93.19 83 SER A O 1
ATOM 658 N N . VAL A 1 84 ? -9.631 7.479 -4.797 1.00 94.50 84 VAL A N 1
ATOM 659 C CA . VAL A 1 84 ? -10.654 6.502 -4.401 1.00 94.50 84 VAL A CA 1
ATOM 660 C C . VAL A 1 84 ? -10.088 5.594 -3.307 1.00 94.50 84 VAL A C 1
ATOM 662 O O . VAL A 1 84 ? -10.771 5.291 -2.334 1.00 94.50 84 VAL A O 1
ATOM 665 N N . GLU A 1 85 ? -8.811 5.250 -3.424 1.00 92.69 85 GLU A N 1
ATOM 666 C CA . GLU A 1 85 ? -8.029 4.423 -2.518 1.00 92.69 85 GLU A CA 1
ATOM 667 C C . GLU A 1 85 ? -7.899 5.071 -1.137 1.00 92.69 85 GLU A C 1
ATOM 669 O O . GLU A 1 85 ? -8.262 4.459 -0.134 1.00 92.69 85 GLU A O 1
ATOM 674 N N . SER A 1 86 ? -7.465 6.335 -1.062 1.00 91.19 86 SER A N 1
ATOM 675 C CA . SER A 1 86 ? -7.342 7.053 0.214 1.00 91.19 86 SER A CA 1
ATOM 676 C C . SER A 1 86 ? -8.690 7.209 0.919 1.00 91.19 86 SER A C 1
ATOM 678 O O . SER A 1 86 ? -8.772 7.040 2.138 1.00 91.19 86 SER A O 1
ATOM 680 N N . LYS A 1 87 ? -9.764 7.484 0.165 1.00 93.38 87 LYS A N 1
ATOM 681 C CA . LYS A 1 87 ? -11.127 7.567 0.714 1.00 93.38 87 LYS A CA 1
ATOM 682 C C . LYS A 1 87 ? -11.609 6.216 1.232 1.00 93.38 87 LYS A C 1
ATOM 684 O O . LYS A 1 87 ? -12.074 6.158 2.367 1.00 93.38 87 LYS A O 1
ATOM 689 N N . ARG A 1 88 ? -11.417 5.141 0.459 1.00 95.19 88 ARG A N 1
ATOM 690 C CA . ARG A 1 88 ? -11.730 3.761 0.867 1.00 95.19 88 ARG A CA 1
ATOM 691 C C . ARG A 1 88 ? -11.017 3.403 2.169 1.00 95.19 88 ARG A C 1
ATOM 693 O O . ARG A 1 88 ? -11.658 2.926 3.097 1.00 95.19 88 ARG A O 1
ATOM 700 N N . CYS A 1 89 ? -9.716 3.678 2.270 1.00 93.75 89 CYS A N 1
ATOM 701 C CA . CYS A 1 89 ? -8.931 3.418 3.479 1.00 93.75 89 CYS A CA 1
ATOM 702 C C . CYS A 1 89 ? -9.466 4.185 4.700 1.00 93.75 89 CYS A C 1
ATOM 704 O O . CYS A 1 89 ? -9.563 3.627 5.794 1.00 93.75 89 CYS A O 1
ATOM 706 N N . LEU A 1 90 ? -9.843 5.456 4.524 1.00 92.56 90 LEU A N 1
ATOM 707 C CA . LEU A 1 90 ? -10.427 6.267 5.594 1.00 92.56 90 LEU A CA 1
ATOM 708 C C . LEU A 1 90 ? -11.801 5.753 6.033 1.00 92.56 90 LEU A C 1
ATOM 710 O O . LEU A 1 90 ? -12.097 5.730 7.228 1.00 92.56 90 LEU A O 1
ATOM 714 N N . GLU A 1 91 ? -12.650 5.375 5.082 1.00 94.12 91 GLU A N 1
ATOM 715 C CA . GLU A 1 91 ? -13.974 4.815 5.353 1.00 94.12 91 GLU A CA 1
ATOM 716 C C . GLU A 1 91 ? -13.876 3.468 6.070 1.00 94.12 91 GLU A C 1
ATOM 718 O O . GLU A 1 91 ? -14.570 3.273 7.066 1.00 94.12 91 GLU A O 1
ATOM 723 N N . LEU A 1 92 ? -12.955 2.600 5.640 1.00 94.12 92 LEU A N 1
ATOM 724 C CA . LEU A 1 92 ? -12.662 1.325 6.292 1.00 94.12 92 LEU A CA 1
ATOM 725 C C . LEU A 1 92 ? -12.192 1.523 7.740 1.00 94.12 92 LEU A C 1
ATOM 727 O O . LEU A 1 92 ? -12.679 0.861 8.653 1.00 94.12 92 LEU A O 1
ATOM 731 N N . LEU A 1 93 ? -11.279 2.469 7.987 1.00 92.75 93 LEU A N 1
ATOM 732 C CA . LEU A 1 93 ? -10.844 2.775 9.352 1.00 92.75 93 LEU A CA 1
ATOM 733 C C . LEU A 1 93 ? -12.028 3.220 10.223 1.00 92.75 93 LEU A C 1
ATOM 735 O O . LEU A 1 93 ? -12.186 2.750 11.349 1.00 92.75 93 LEU A O 1
ATOM 739 N N . LYS A 1 94 ? -12.868 4.123 9.704 1.00 91.94 94 LYS A N 1
ATOM 740 C CA . LYS A 1 94 ? -14.044 4.631 10.425 1.00 91.94 94 LYS A CA 1
ATOM 741 C C . LYS A 1 94 ? -15.068 3.533 10.705 1.00 91.94 94 LYS A C 1
ATOM 743 O O . LYS A 1 94 ? -15.637 3.529 11.794 1.00 91.94 94 LYS A O 1
ATOM 748 N N . SER A 1 95 ? -15.314 2.630 9.754 1.00 93.62 95 SER A N 1
ATOM 749 C CA . SER A 1 95 ? -16.276 1.539 9.931 1.00 93.62 95 SER A CA 1
ATOM 750 C C . SER A 1 95 ? -15.818 0.577 11.024 1.00 93.62 95 SER A C 1
ATOM 752 O O . SER A 1 95 ? -16.571 0.348 11.966 1.00 93.62 95 SER A O 1
ATOM 754 N N . HIS A 1 96 ? -14.564 0.115 10.976 1.00 91.12 96 HIS A N 1
ATOM 755 C CA . HIS A 1 96 ? -13.992 -0.755 12.007 1.00 91.12 96 HIS A CA 1
ATOM 756 C C . HIS A 1 96 ? -13.990 -0.100 13.383 1.00 91.12 96 HIS A C 1
ATOM 758 O O . HIS A 1 96 ? -14.291 -0.751 14.384 1.00 91.12 96 HIS A O 1
ATOM 764 N N . PHE A 1 97 ? -13.677 1.194 13.438 1.00 88.38 97 PHE A N 1
ATOM 765 C CA . PHE A 1 97 ? -13.697 1.928 14.691 1.00 88.38 97 PHE A CA 1
ATOM 766 C C . PHE A 1 97 ? -15.103 1.991 15.292 1.00 88.38 97 PHE A C 1
ATOM 768 O O . PHE A 1 97 ? -15.277 1.719 16.477 1.00 88.38 97 PHE A O 1
ATOM 775 N N . LYS A 1 98 ? -16.115 2.277 14.469 1.00 91.12 98 LYS A N 1
ATOM 776 C CA . LYS A 1 98 ? -17.511 2.278 14.904 1.00 91.12 98 LYS A CA 1
ATOM 777 C C . LYS A 1 98 ? -17.95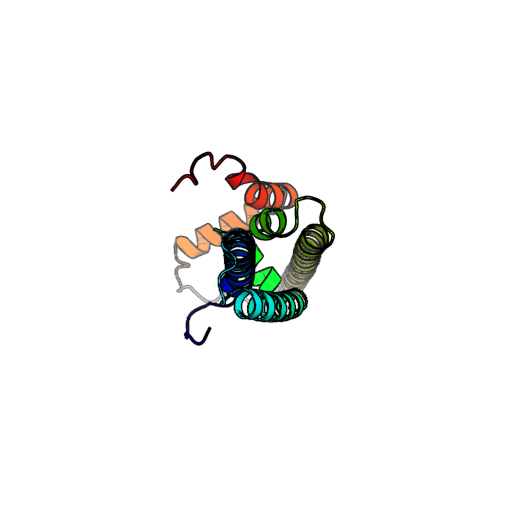0 0.899 15.400 1.00 91.12 98 LYS A C 1
ATOM 779 O O . LYS A 1 98 ? -18.508 0.799 16.483 1.00 91.12 98 LYS A O 1
ATOM 784 N N . THR A 1 99 ? -17.632 -0.166 14.663 1.00 92.19 99 THR A N 1
ATOM 785 C CA . THR A 1 99 ? -17.930 -1.543 15.091 1.00 92.19 99 THR A CA 1
ATOM 786 C C . THR A 1 99 ? -17.301 -1.869 16.445 1.00 92.19 99 THR A C 1
ATOM 788 O O . THR A 1 99 ? -17.934 -2.513 17.277 1.00 92.19 99 THR A O 1
ATOM 791 N N . TYR A 1 100 ? -16.072 -1.407 16.690 1.00 87.44 100 TYR A N 1
ATOM 792 C CA . TYR A 1 100 ? -15.417 -1.582 17.984 1.00 87.44 100 TYR A CA 1
ATOM 793 C C . TYR A 1 100 ? -16.128 -0.813 19.108 1.00 87.44 100 TYR A C 1
ATOM 795 O O . TYR A 1 100 ? -16.307 -1.360 20.194 1.00 87.44 100 TYR A O 1
ATOM 803 N N . GLN A 1 101 ? -16.560 0.426 18.854 1.00 85.12 101 GLN A N 1
ATOM 804 C CA . GLN A 1 101 ? -17.337 1.212 19.820 1.00 85.12 101 GLN A CA 1
ATOM 805 C C . GLN A 1 101 ? -18.660 0.524 20.173 1.00 85.12 101 GLN A C 1
ATOM 807 O O . GLN A 1 101 ? -18.945 0.332 21.351 1.00 85.12 101 GLN A O 1
ATOM 812 N N . ASP A 1 102 ? -19.415 0.082 19.165 1.00 89.19 102 ASP A N 1
ATOM 813 C CA . ASP A 1 102 ? -20.703 -0.595 19.351 1.00 89.19 102 ASP A CA 1
ATOM 814 C C . ASP A 1 102 ? -20.543 -1.889 20.183 1.00 89.19 102 ASP A C 1
ATOM 816 O O . ASP A 1 102 ? -21.348 -2.185 21.073 1.00 89.19 102 ASP A O 1
ATOM 820 N N . LEU A 1 103 ? -19.470 -2.655 19.937 1.00 88.81 103 LEU A N 1
ATOM 821 C CA . LEU A 1 103 ? -19.139 -3.852 20.715 1.00 88.81 103 LEU A CA 1
ATOM 822 C C . LEU A 1 103 ? -18.799 -3.506 22.171 1.00 88.81 103 LEU A C 1
ATOM 824 O O . LEU A 1 103 ? -19.279 -4.169 23.089 1.00 88.81 103 LEU A O 1
ATOM 828 N N . HIS A 1 104 ? -17.989 -2.470 22.386 1.00 80.56 104 HIS A N 1
ATOM 829 C CA . HIS A 1 104 ? -17.596 -2.033 23.722 1.00 80.56 104 HIS A CA 1
ATOM 830 C C . HIS A 1 104 ? -18.802 -1.573 24.549 1.00 80.56 104 HIS A C 1
ATOM 832 O O . HIS A 1 104 ? -18.970 -2.010 25.683 1.00 80.56 104 HIS A O 1
ATOM 838 N N . GLU A 1 105 ? -19.692 -0.769 23.963 1.00 82.44 105 GLU A N 1
ATOM 839 C CA . GLU A 1 105 ? -20.929 -0.331 24.621 1.00 82.44 105 GLU A CA 1
ATOM 840 C C . GLU A 1 105 ? -21.850 -1.503 24.991 1.00 82.44 105 GLU A C 1
ATOM 842 O O . GLU A 1 105 ? -22.581 -1.436 25.980 1.00 82.44 105 GLU A O 1
ATOM 847 N N . THR A 1 106 ? -21.840 -2.576 24.197 1.00 78.31 106 THR A N 1
ATOM 848 C CA . THR A 1 106 ? -22.620 -3.790 24.477 1.00 78.31 106 THR A CA 1
ATOM 849 C C . THR A 1 106 ? -22.027 -4.560 25.659 1.00 78.31 106 THR A C 1
ATOM 851 O O . THR A 1 106 ? -22.754 -4.926 26.579 1.00 78.31 106 THR A O 1
ATOM 854 N N . LEU A 1 107 ? -20.700 -4.718 25.693 1.00 73.81 107 LEU A N 1
ATOM 855 C CA . LEU A 1 107 ? -19.987 -5.381 26.789 1.00 73.81 107 LEU A CA 1
ATOM 856 C C . LEU A 1 107 ? -20.121 -4.629 28.124 1.00 73.81 107 LEU A C 1
ATOM 858 O O . LEU A 1 107 ? -20.254 -5.260 29.173 1.00 73.81 107 LEU A O 1
ATOM 862 N N . GLU A 1 108 ? -20.125 -3.293 28.100 1.00 65.12 108 GLU A N 1
ATOM 863 C CA . GLU A 1 108 ? -20.338 -2.462 29.296 1.00 65.12 108 GLU A CA 1
ATOM 864 C C . GLU A 1 108 ? -21.773 -2.568 29.843 1.00 65.12 108 GLU A C 1
ATOM 866 O O . GLU A 1 108 ? -21.982 -2.556 31.057 1.00 65.12 108 GLU A O 1
ATOM 871 N N . LYS A 1 109 ? -22.777 -2.732 28.971 1.00 64.19 109 LYS A N 1
ATOM 872 C CA . LYS A 1 109 ? -24.173 -2.957 29.388 1.00 64.19 109 LYS A CA 1
ATOM 873 C C . LYS A 1 109 ? -24.365 -4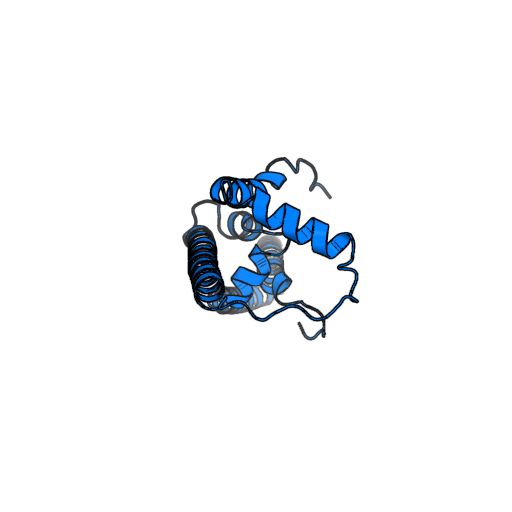.352 29.988 1.00 64.19 109 LYS A C 1
ATOM 875 O O . LYS A 1 109 ? -24.965 -4.478 31.051 1.00 64.19 109 LYS A O 1
ATOM 880 N N . GLU A 1 110 ? -23.782 -5.383 29.378 1.00 60.34 110 GLU A N 1
ATOM 881 C CA . GLU A 1 110 ? -23.849 -6.760 29.890 1.00 60.34 110 GLU A CA 1
ATOM 882 C C . GLU A 1 110 ? -23.128 -6.934 31.239 1.00 60.34 110 GLU A C 1
ATOM 884 O O . GLU A 1 110 ? -23.604 -7.665 32.109 1.00 60.34 110 GLU A O 1
ATOM 889 N N . THR A 1 111 ? -22.014 -6.229 31.465 1.00 56.44 111 THR A N 1
ATOM 890 C CA . THR A 1 111 ? -21.331 -6.223 32.773 1.00 56.44 111 THR A CA 1
ATOM 891 C C . THR A 1 111 ? -22.096 -5.447 33.844 1.00 56.44 111 THR A C 1
ATOM 893 O O . THR A 1 111 ? -22.018 -5.823 35.009 1.00 56.44 111 THR A O 1
ATOM 896 N N . SER A 1 112 ? -22.878 -4.423 33.484 1.00 55.75 112 SER A N 1
ATOM 897 C CA . SER A 1 112 ? -23.764 -3.719 34.424 1.00 55.75 112 SER A CA 1
ATOM 898 C C . SER A 1 112 ? -24.955 -4.582 34.865 1.00 55.75 112 SER A C 1
ATOM 900 O O . SER A 1 112 ? -25.336 -4.544 36.034 1.00 55.75 112 SER A O 1
ATOM 902 N N . ASP A 1 113 ? -25.522 -5.384 33.961 1.00 52.59 113 ASP A N 1
ATOM 903 C CA . ASP A 1 113 ? -26.707 -6.209 34.244 1.00 52.59 113 ASP A CA 1
ATOM 904 C C . ASP A 1 113 ? -26.372 -7.543 34.948 1.00 52.59 113 ASP A C 1
ATOM 906 O O . ASP A 1 113 ? -27.231 -8.141 35.600 1.00 52.59 113 ASP A O 1
ATOM 910 N N . ALA A 1 114 ? -25.116 -8.005 34.872 1.00 47.81 114 ALA A N 1
ATOM 911 C CA . ALA A 1 114 ? -24.650 -9.250 35.491 1.00 47.81 114 ALA A CA 1
ATOM 912 C C . ALA A 1 114 ? -24.146 -9.110 36.947 1.00 47.81 114 ALA A C 1
ATOM 914 O O . ALA A 1 114 ? -23.856 -10.124 37.588 1.00 47.81 114 ALA A O 1
ATOM 915 N N . ILE A 1 115 ? -24.061 -7.898 37.514 1.00 49.12 115 ILE A N 1
ATOM 916 C CA . ILE A 1 115 ? -23.693 -7.706 38.930 1.00 49.12 115 ILE A CA 1
ATOM 917 C C . ILE A 1 115 ? -24.935 -7.925 39.809 1.00 49.12 115 ILE A C 1
ATOM 919 O O . ILE A 1 115 ? -25.540 -6.992 40.334 1.00 49.12 115 ILE A O 1
ATOM 923 N N . GLN A 1 116 ? -25.310 -9.188 40.025 1.00 48.72 116 GLN A N 1
ATOM 924 C CA . GLN A 1 116 ? -25.921 -9.565 41.300 1.00 48.72 116 GLN A CA 1
ATOM 925 C C . GLN A 1 116 ? -24.793 -9.760 42.313 1.00 48.72 116 GLN A C 1
ATOM 927 O O . GLN A 1 116 ? -23.889 -10.567 42.108 1.00 48.72 116 GLN A O 1
ATOM 932 N N . ALA A 1 117 ? -24.837 -8.962 43.380 1.00 45.84 117 ALA A N 1
ATOM 933 C CA . ALA A 1 117 ? -23.821 -8.864 44.419 1.00 45.84 117 ALA A CA 1
ATOM 934 C C . ALA A 1 117 ? -23.387 -10.240 44.957 1.00 45.84 117 ALA A C 1
ATOM 936 O O . ALA A 1 117 ? -24.130 -10.899 45.685 1.00 45.84 117 ALA A O 1
ATOM 937 N N . ILE A 1 118 ? -22.156 -10.642 44.641 1.00 44.75 118 ILE A N 1
ATOM 938 C CA . ILE A 1 118 ? -21.454 -11.708 45.356 1.00 44.75 118 ILE A CA 1
ATOM 939 C C . ILE A 1 118 ? -20.678 -11.034 46.499 1.00 44.75 118 ILE A C 1
ATOM 941 O O . ILE A 1 118 ? -19.968 -10.061 46.235 1.00 44.75 118 ILE A O 1
ATOM 945 N N . PRO A 1 119 ? -20.798 -11.490 47.763 1.00 43.97 119 PRO A N 1
ATOM 946 C CA . PRO A 1 119 ? -20.003 -10.950 48.856 1.00 43.97 119 PRO A CA 1
ATOM 947 C C . PRO A 1 119 ? -18.530 -11.288 48.633 1.00 43.97 119 PRO A C 1
ATOM 949 O O . PRO A 1 119 ? -18.166 -12.446 48.435 1.00 43.97 119 PRO A O 1
ATOM 952 N N . ASP A 1 120 ? -17.715 -10.247 48.675 1.00 41.44 120 ASP A N 1
ATOM 953 C CA . ASP A 1 120 ? -16.291 -10.231 48.373 1.00 41.44 120 ASP A CA 1
ATOM 954 C C . ASP A 1 120 ? -15.465 -11.001 49.428 1.00 41.44 120 ASP A C 1
ATOM 956 O O . ASP A 1 120 ? -15.528 -10.654 50.614 1.00 41.44 120 ASP A O 1
ATOM 960 N N . PRO A 1 121 ? -14.658 -12.018 49.058 1.00 38.31 121 PRO A N 1
ATOM 961 C CA . PRO A 1 121 ? -13.601 -12.525 49.909 1.00 38.31 121 PRO A CA 1
ATOM 962 C C . PRO A 1 121 ? -12.228 -12.104 49.361 1.00 38.31 121 PRO A C 1
ATOM 964 O O . PRO A 1 121 ? -11.629 -12.785 48.535 1.00 38.31 121 PRO A O 1
ATOM 967 N N . SER A 1 122 ? -11.700 -11.027 49.946 1.00 46.00 122 SER A N 1
ATOM 968 C CA . SER A 1 122 ? -10.275 -10.814 50.246 1.00 46.00 122 SER A CA 1
ATOM 969 C C . SER A 1 122 ? -9.257 -10.854 49.086 1.00 46.00 122 SER A C 1
ATOM 971 O O . SER A 1 122 ? -8.692 -11.894 48.754 1.00 46.00 122 SER A O 1
ATOM 973 N N . ASP A 1 123 ? -8.851 -9.655 48.661 1.00 49.84 123 ASP A N 1
ATOM 974 C CA . ASP A 1 123 ? -7.459 -9.164 48.643 1.00 49.84 123 ASP A CA 1
ATOM 975 C C . ASP A 1 123 ? -6.311 -10.160 48.349 1.00 49.84 123 ASP A C 1
ATOM 977 O O . ASP A 1 123 ? -5.760 -10.797 49.252 1.00 49.84 123 ASP A O 1
ATOM 981 N N . LYS A 1 124 ? -5.829 -10.153 47.094 1.00 45.06 124 LYS A N 1
ATOM 982 C CA . LYS A 1 124 ? -4.422 -9.854 46.718 1.00 45.06 124 LYS A CA 1
ATOM 983 C C . LYS A 1 124 ? -4.185 -10.063 45.215 1.00 45.06 124 LYS A C 1
ATOM 985 O O . LYS A 1 124 ? -3.613 -11.056 44.779 1.00 45.06 124 LYS A O 1
ATOM 990 N N . CYS A 1 125 ? -4.456 -9.034 44.426 1.00 35.97 125 CYS A N 1
ATOM 991 C CA . CYS A 1 125 ? -3.565 -8.690 43.324 1.00 35.97 125 CYS A CA 1
ATOM 992 C C . CYS A 1 125 ? -3.520 -7.170 43.275 1.00 35.97 125 CYS A C 1
ATOM 994 O O . CYS A 1 125 ? -4.523 -6.526 43.008 1.00 35.97 125 CYS A O 1
ATOM 996 N N . LYS A 1 126 ? -2.384 -6.568 43.638 1.00 51.38 126 LYS A N 1
ATOM 997 C CA . LYS A 1 126 ? -2.221 -5.122 43.488 1.00 51.38 126 LYS A CA 1
ATOM 998 C C . LYS A 1 126 ? -2.212 -4.848 41.991 1.00 51.38 126 LYS A C 1
ATOM 1000 O O . LYS A 1 126 ? -1.190 -5.097 41.352 1.00 51.38 126 LYS A O 1
ATOM 1005 N N . ASN A 1 127 ? -3.327 -4.365 41.448 1.00 53.97 127 ASN A N 1
ATOM 1006 C CA . ASN A 1 127 ? -3.408 -3.844 40.089 1.00 53.97 127 ASN A CA 1
ATOM 1007 C C . ASN A 1 127 ? -2.213 -2.899 39.936 1.00 53.97 127 ASN A C 1
ATOM 1009 O O . ASN A 1 127 ? -2.061 -1.949 40.714 1.00 53.97 127 ASN A O 1
ATOM 1013 N N . SER A 1 128 ? -1.278 -3.232 39.044 1.00 67.75 128 SER A N 1
ATOM 1014 C CA . SER A 1 128 ? -0.054 -2.448 38.910 1.00 67.75 128 SER A CA 1
ATOM 1015 C C . SER A 1 128 ? -0.436 -0.997 38.614 1.00 67.75 128 SER A C 1
ATOM 1017 O O . SER A 1 128 ? -1.449 -0.735 37.967 1.00 67.75 128 SER A O 1
ATOM 1019 N N . ARG A 1 129 ? 0.372 -0.037 39.077 1.00 64.75 129 ARG A N 1
ATOM 1020 C CA . ARG A 1 129 ? 0.146 1.397 38.816 1.00 64.75 129 ARG A CA 1
ATOM 1021 C C . ARG A 1 129 ? -0.090 1.683 37.324 1.00 64.75 129 ARG A C 1
ATOM 1023 O O . ARG A 1 129 ? -0.770 2.641 36.992 1.00 64.75 129 ARG A O 1
ATOM 1030 N N . LEU A 1 130 ? 0.469 0.846 36.443 1.00 61.31 130 LEU A N 1
ATOM 1031 C CA . LEU A 1 130 ? 0.225 0.887 35.005 1.00 61.31 130 LEU A CA 1
ATOM 1032 C C . LEU A 1 130 ? -1.221 0.529 34.650 1.00 61.31 130 LEU A C 1
ATOM 1034 O O . LEU A 1 130 ? -1.853 1.312 33.956 1.00 61.31 130 LEU A O 1
ATOM 1038 N N . MET A 1 131 ? -1.757 -0.591 35.140 1.00 70.81 131 MET A N 1
ATOM 1039 C CA . MET A 1 131 ? -3.134 -1.006 34.832 1.00 70.81 131 MET A CA 1
ATOM 1040 C C . MET A 1 131 ? -4.164 -0.005 35.367 1.00 70.81 131 MET A C 1
ATOM 1042 O O . MET A 1 131 ? -5.054 0.400 34.627 1.00 70.81 131 MET A O 1
ATOM 1046 N N . SER A 1 132 ? -3.978 0.505 36.589 1.00 60.88 132 SER A N 1
ATOM 1047 C CA . SER A 1 132 ? -4.870 1.535 37.142 1.00 60.88 132 SER A CA 1
ATOM 1048 C C . SER A 1 132 ? -4.738 2.895 36.441 1.00 60.88 132 SER A C 1
ATOM 1050 O O . SER A 1 132 ? -5.717 3.631 36.311 1.00 60.88 132 SER A O 1
ATOM 1052 N N . CYS A 1 133 ? -3.550 3.240 35.925 1.00 55.75 133 CYS A N 1
ATOM 1053 C CA . CYS A 1 133 ? -3.388 4.399 35.044 1.00 55.75 133 CYS A CA 1
ATOM 1054 C C . CYS A 1 133 ? -4.076 4.194 33.689 1.00 55.75 133 CYS A C 1
ATOM 1056 O O . CYS A 1 133 ? -4.690 5.136 33.196 1.00 55.75 133 CYS A O 1
ATOM 1058 N N . LEU A 1 134 ? -3.998 2.996 33.101 1.00 58.56 134 LEU A N 1
ATOM 1059 C CA . LEU A 1 134 ? -4.646 2.683 31.826 1.00 58.56 134 LEU A CA 1
ATOM 1060 C C . LEU A 1 134 ? -6.172 2.778 31.949 1.00 58.56 134 LEU A C 1
ATOM 1062 O O . LEU A 1 134 ? -6.790 3.477 31.154 1.00 58.56 134 LEU A O 1
ATOM 1066 N N . GLU A 1 135 ? -6.764 2.201 32.995 1.00 55.66 135 GLU A N 1
ATOM 1067 C CA . GLU A 1 135 ? -8.203 2.316 33.295 1.00 55.66 135 GLU A CA 1
ATOM 1068 C C . GLU A 1 135 ? -8.641 3.784 33.488 1.00 55.66 135 GLU A C 1
ATOM 1070 O O . GLU A 1 135 ? -9.674 4.222 32.972 1.00 55.66 135 GLU A O 1
ATOM 1075 N N . SER A 1 136 ? -7.817 4.600 34.159 1.00 51.31 136 SER A N 1
ATOM 1076 C CA . SER A 1 136 ? -8.079 6.039 34.323 1.00 51.31 136 SER A CA 1
ATOM 1077 C C . SER A 1 136 ? -7.931 6.843 33.024 1.00 51.31 136 SER A C 1
ATOM 1079 O O . SER A 1 136 ? -8.553 7.896 32.885 1.00 51.31 136 SER A O 1
ATOM 1081 N N . CYS A 1 137 ? -7.107 6.391 32.077 1.00 46.75 137 CYS A N 1
ATOM 1082 C CA . CYS A 1 137 ? -6.962 7.015 30.762 1.00 46.75 137 CYS A CA 1
ATOM 1083 C C . CYS A 1 137 ? -8.120 6.646 29.826 1.00 46.75 137 CYS A C 1
ATOM 1085 O O . CYS A 1 137 ? -8.641 7.522 29.139 1.00 46.75 137 CYS A O 1
ATOM 1087 N N . VAL A 1 138 ? -8.562 5.385 29.842 1.00 51.34 138 VAL A N 1
ATOM 1088 C CA . VAL A 1 138 ? -9.682 4.893 29.019 1.00 51.34 138 VAL A CA 1
ATOM 1089 C C . VAL A 1 138 ? -10.987 5.613 29.377 1.00 51.34 138 VAL A C 1
ATOM 1091 O O . VAL A 1 138 ? -11.692 6.094 28.494 1.00 51.34 138 VAL A O 1
ATOM 1094 N N . THR A 1 139 ? -11.258 5.801 30.669 1.00 46.03 139 THR A N 1
ATOM 1095 C CA . THR A 1 139 ? -12.472 6.486 31.158 1.00 46.03 139 THR A CA 1
ATOM 1096 C C . THR A 1 139 ? -12.504 7.996 30.880 1.00 46.03 139 THR A C 1
ATOM 1098 O O . THR A 1 139 ? -13.580 8.586 30.829 1.00 46.03 139 THR A O 1
ATOM 1101 N N . LYS A 1 140 ? -11.350 8.645 30.668 1.00 51.25 140 LYS A N 1
ATOM 1102 C CA . LYS A 1 140 ? -11.259 10.099 30.414 1.00 51.25 140 LYS A CA 1
ATOM 1103 C C . LYS A 1 140 ? -11.417 10.492 28.945 1.00 51.25 140 LYS A C 1
ATOM 1105 O O . LYS A 1 140 ? -11.786 11.632 28.676 1.00 51.25 140 LYS A O 1
ATOM 1110 N N . ASN A 1 141 ? -11.160 9.578 28.012 1.00 50.69 141 ASN A N 1
ATOM 1111 C CA . ASN A 1 141 ? -11.098 9.894 26.580 1.00 50.69 141 ASN A CA 1
ATOM 1112 C C . ASN A 1 141 ? -12.431 9.672 25.833 1.00 50.69 141 ASN A C 1
ATOM 1114 O O . ASN A 1 141 ? -12.592 10.125 24.699 1.00 50.69 141 ASN A O 1
ATOM 1118 N N . LEU A 1 142 ? -13.424 9.036 26.470 1.00 46.72 142 LEU A N 1
ATOM 1119 C CA . LEU A 1 142 ? -14.655 8.564 25.819 1.00 46.72 142 LEU A CA 1
ATOM 1120 C C . LEU A 1 142 ? -15.571 9.684 25.273 1.00 46.72 142 LEU A C 1
ATOM 1122 O O . LEU A 1 142 ? -16.388 9.438 24.392 1.00 46.72 142 LEU A O 1
ATOM 1126 N N . THR A 1 143 ? -15.407 10.935 25.712 1.00 43.38 143 THR A N 1
ATOM 1127 C CA . THR A 1 143 ? -16.201 12.083 25.230 1.00 43.38 143 THR A CA 1
ATOM 1128 C C . THR A 1 143 ? -15.558 12.873 24.078 1.00 43.38 143 THR A C 1
ATOM 1130 O O . THR A 1 143 ? -16.200 13.782 23.555 1.00 43.38 143 THR A O 1
ATOM 1133 N N . SER A 1 144 ? -14.330 12.543 23.633 1.00 50.09 144 SER A N 1
ATOM 1134 C CA . SER A 1 144 ? -13.583 13.324 22.614 1.00 50.09 144 SER A CA 1
ATOM 1135 C C . SER A 1 144 ? -13.048 12.527 21.409 1.00 50.09 144 SER A C 1
ATOM 1137 O O . SER A 1 144 ? -12.371 13.067 20.537 1.00 50.09 144 SER A O 1
ATOM 1139 N N . VAL A 1 145 ? -13.391 11.245 21.308 1.00 49.59 145 VAL A N 1
ATOM 1140 C CA . VAL A 1 145 ? -12.747 10.247 20.434 1.00 49.59 145 VAL A CA 1
ATOM 1141 C C . VAL A 1 145 ? -12.735 10.591 18.930 1.00 49.59 145 VAL A C 1
ATOM 1143 O O . VAL A 1 145 ? -11.758 10.307 18.234 1.00 49.59 145 VAL A O 1
ATOM 1146 N N . THR A 1 146 ? -13.764 11.264 18.399 1.00 50.94 146 THR A N 1
ATOM 1147 C CA . THR A 1 146 ? -13.759 11.729 16.994 1.00 50.94 146 THR A CA 1
ATOM 1148 C C . THR A 1 146 ? -12.683 12.786 16.728 1.00 50.94 146 THR A C 1
ATOM 1150 O O . THR A 1 146 ? -12.133 12.853 15.629 1.00 50.94 146 THR A O 1
ATOM 1153 N N . ASP A 1 147 ? -12.355 13.589 17.742 1.00 60.75 147 ASP A N 1
ATOM 1154 C CA . ASP A 1 147 ? -11.259 14.557 17.712 1.00 60.75 147 ASP A CA 1
ATOM 1155 C C . ASP A 1 147 ? -9.898 13.852 17.891 1.00 60.75 147 ASP A C 1
ATOM 1157 O O . ASP A 1 147 ? -8.893 14.309 17.357 1.00 60.75 147 ASP A O 1
ATOM 1161 N N . GLU A 1 148 ? -9.847 12.694 18.561 1.00 63.28 148 GLU A N 1
ATOM 1162 C CA . GLU A 1 148 ? -8.622 11.903 18.775 1.00 63.28 148 GLU A CA 1
ATOM 1163 C C . GLU A 1 148 ? -8.139 11.159 17.531 1.00 63.28 148 GLU A C 1
ATOM 1165 O O . GLU A 1 148 ? -6.943 11.181 17.251 1.00 63.28 148 GLU A O 1
ATOM 1170 N N . ILE A 1 149 ? -9.037 10.572 16.731 1.00 66.44 149 ILE A N 1
A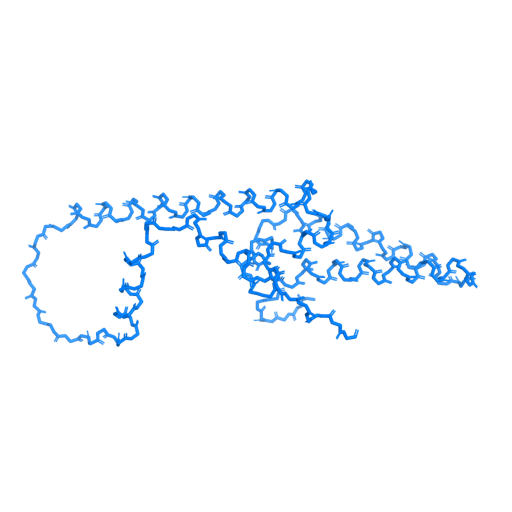TOM 1171 C CA . ILE A 1 149 ? -8.659 10.006 15.423 1.00 66.44 149 ILE A CA 1
ATOM 1172 C C . ILE A 1 149 ? -8.160 11.130 14.515 1.00 66.44 149 ILE A C 1
ATOM 1174 O O . ILE A 1 149 ? -7.106 11.014 13.892 1.00 66.44 149 ILE A O 1
ATOM 1178 N N . GLY A 1 150 ? -8.880 12.255 14.493 1.00 64.12 150 GLY A N 1
ATOM 1179 C CA . GLY A 1 150 ? -8.449 13.461 13.794 1.00 64.12 150 GLY A CA 1
ATOM 1180 C C . GLY A 1 150 ? -7.068 13.930 14.253 1.00 64.12 150 GLY A C 1
ATOM 1181 O O . GLY A 1 150 ? -6.243 14.259 13.407 1.00 64.12 150 GLY A O 1
ATOM 1182 N N . LYS A 1 151 ? -6.777 13.909 15.560 1.00 67.69 151 LYS A N 1
ATOM 1183 C CA . LYS A 1 151 ? -5.453 14.208 16.127 1.00 67.69 151 LYS A CA 1
ATOM 1184 C C . LYS A 1 151 ? -4.412 13.176 15.707 1.00 67.69 151 LYS A C 1
ATOM 1186 O O . LYS A 1 151 ? -3.390 13.584 15.179 1.00 67.69 151 LYS A O 1
ATOM 1191 N N . TYR A 1 152 ? -4.651 11.874 15.855 1.00 67.88 152 TYR A N 1
ATOM 1192 C CA . TYR A 1 152 ? -3.723 10.817 15.428 1.00 67.88 152 TYR A CA 1
ATOM 1193 C C . TYR A 1 152 ? -3.349 10.951 13.946 1.00 67.88 152 TYR A C 1
ATOM 1195 O O . TYR A 1 152 ? -2.177 10.862 13.585 1.00 67.88 152 TYR A O 1
ATOM 1203 N N . LEU A 1 153 ? -4.336 11.268 13.102 1.00 63.56 153 LEU A N 1
ATOM 1204 C CA . LEU A 1 153 ? -4.137 11.522 11.678 1.00 63.56 153 LEU A CA 1
ATOM 1205 C C . LEU A 1 153 ? -3.465 12.886 11.397 1.00 63.56 153 LEU A C 1
ATOM 1207 O O . LEU A 1 153 ? -2.663 12.982 10.472 1.00 63.56 153 LEU A O 1
ATOM 1211 N N . LYS A 1 154 ? -3.731 13.938 12.191 1.00 57.59 154 LYS A N 1
ATOM 1212 C CA . LYS A 1 154 ? -3.170 15.299 12.016 1.00 57.59 154 LYS A CA 1
ATOM 1213 C C . LYS A 1 154 ? -1.810 15.539 12.671 1.00 57.59 154 LYS A C 1
ATOM 1215 O O . LYS A 1 154 ? -1.119 16.461 12.240 1.00 57.59 154 LYS A O 1
ATOM 1220 N N . ILE A 1 155 ? -1.410 14.769 13.689 1.00 58.56 155 ILE A N 1
ATOM 1221 C CA . ILE A 1 155 ? -0.200 15.006 14.507 1.00 58.56 155 ILE A CA 1
ATOM 1222 C C . ILE A 1 155 ? 1.082 15.076 13.651 1.00 58.56 155 ILE A C 1
ATOM 1224 O O . ILE A 1 155 ? 2.069 15.666 14.086 1.00 58.56 155 ILE A O 1
ATOM 1228 N N . LYS A 1 156 ? 1.071 14.584 12.404 1.00 51.34 156 LYS A N 1
ATOM 1229 C CA . LYS A 1 156 ? 2.221 14.651 11.486 1.00 51.34 156 LYS A CA 1
ATOM 1230 C C . LYS A 1 156 ? 2.116 15.612 10.298 1.00 51.34 156 LYS A C 1
ATOM 1232 O O . LYS A 1 156 ? 3.085 15.704 9.552 1.00 51.34 156 LYS A O 1
ATOM 1237 N N . LEU A 1 157 ? 1.070 16.440 10.176 1.00 48.91 157 LEU A N 1
ATOM 1238 C CA . LEU A 1 157 ? 1.031 17.514 9.157 1.00 48.91 157 LEU A CA 1
ATOM 1239 C C . LEU A 1 157 ? 2.186 18.542 9.285 1.00 48.91 157 LEU A C 1
ATOM 1241 O O . LEU A 1 157 ? 2.368 19.369 8.398 1.00 48.91 157 LEU A O 1
ATOM 1245 N N . ASN A 1 158 ? 2.984 18.484 10.361 1.00 41.72 158 ASN A N 1
ATOM 1246 C CA . ASN A 1 158 ? 4.137 19.353 10.621 1.00 41.72 158 ASN A CA 1
ATOM 1247 C C . ASN A 1 158 ? 5.521 18.709 10.381 1.00 41.72 158 ASN A C 1
ATOM 1249 O O . ASN A 1 158 ? 6.524 19.270 10.824 1.00 41.72 158 ASN A O 1
ATOM 1253 N N . SER A 1 159 ? 5.644 17.577 9.675 1.00 42.25 159 SER A N 1
ATOM 1254 C CA . SER A 1 159 ? 6.970 17.031 9.336 1.00 42.25 159 SER A CA 1
ATOM 1255 C C . SER A 1 159 ? 7.620 17.798 8.176 1.00 42.25 159 SER A C 1
ATOM 1257 O O . SER A 1 159 ? 7.695 17.326 7.045 1.00 42.25 159 SER A O 1
ATOM 1259 N N . LYS A 1 160 ? 8.166 18.976 8.486 1.00 38.47 160 LYS A N 1
ATOM 1260 C CA . LYS A 1 160 ? 9.170 19.688 7.673 1.00 38.47 160 LYS A CA 1
ATOM 1261 C C . LYS A 1 160 ? 10.512 18.936 7.555 1.00 38.47 160 LYS A C 1
ATOM 1263 O O . LYS A 1 160 ? 11.464 19.489 7.015 1.00 38.47 160 LYS A O 1
ATOM 1268 N N . GLU A 1 161 ? 10.600 17.692 8.019 1.00 40.84 161 GLU A N 1
ATOM 1269 C CA . GLU A 1 161 ? 11.841 16.922 8.111 1.00 40.84 161 GLU A CA 1
ATOM 1270 C C . GLU A 1 161 ? 11.696 15.531 7.490 1.00 40.84 161 GLU A C 1
ATOM 1272 O O . GLU A 1 161 ? 11.704 14.519 8.174 1.00 40.84 161 GLU A O 1
ATOM 1277 N N . PHE A 1 162 ? 11.564 15.477 6.170 1.00 35.69 162 PHE A N 1
ATOM 1278 C CA . PHE A 1 162 ? 12.035 14.334 5.386 1.00 35.69 162 PHE A CA 1
ATOM 1279 C C . PHE A 1 162 ? 12.722 14.888 4.135 1.00 35.69 162 PHE A C 1
ATOM 1281 O O . PHE A 1 162 ? 12.208 14.846 3.023 1.00 35.69 162 PHE A O 1
ATOM 1288 N N . LYS A 1 163 ? 13.885 15.505 4.358 1.00 33.69 163 LYS A N 1
ATOM 1289 C CA . LYS A 1 163 ? 14.935 15.626 3.347 1.00 33.69 163 LYS A CA 1
ATOM 1290 C C . LYS A 1 163 ? 16.062 14.709 3.799 1.00 33.69 163 LYS A C 1
ATOM 1292 O O . LYS A 1 163 ? 16.686 14.989 4.819 1.00 33.69 163 LYS A O 1
ATOM 1297 N N . SER A 1 164 ? 16.295 13.643 3.047 1.00 34.12 164 SER A N 1
ATOM 1298 C CA . SER A 1 164 ? 17.592 12.977 2.975 1.00 34.12 164 SER A CA 1
ATOM 1299 C C . SER A 1 164 ? 18.013 12.894 1.522 1.00 34.12 164 SER A C 1
ATOM 1301 O O . SER A 1 164 ? 17.111 12.885 0.657 1.00 34.12 164 SER A O 1
#